Protein AF-A0A2N2GPZ7-F1 (afdb_monomer)

Mean predicted aligned error: 5.16 Å

pLDDT: mean 90.4, std 8.13, range [56.34, 96.94]

Secondary structure (DSSP, 8-state):
-HHHHHHT-TT-----S-EEEEE-SGGG-STTHHHHHHHHHTTS--SS-EEEEEE-SSTTTHHHHHHHHHHHHH--

Sequence (76 aa):
SLQDVLHSSDKIPKIAKPIPIVLAGGTALPTGFKEHFEKALKEFNLPIEISEVRIAEDPLNTTAKGAMVMALSEEI

Structure (mmCIF, N/CA/C/O backbone):
data_AF-A0A2N2GPZ7-F1
#
_entry.id   AF-A0A2N2GPZ7-F1
#
loop_
_atom_site.group_PDB
_atom_site.id
_atom_site.type_symbol
_atom_site.label_atom_id
_atom_site.label_alt_id
_atom_site.label_comp_id
_atom_site.label_asym_id
_atom_site.label_entity_id
_atom_site.label_seq_id
_atom_site.pdbx_PDB_ins_code
_atom_site.Cartn_x
_atom_site.Cartn_y
_atom_site.Cartn_z
_atom_site.occupancy
_atom_site.B_iso_or_equiv
_atom_site.auth_seq_id
_atom_site.auth_comp_id
_atom_site.auth_asym_id
_atom_site.auth_atom_id
_atom_site.pdbx_PDB_model_num
ATOM 1 N N . SER A 1 1 ? -18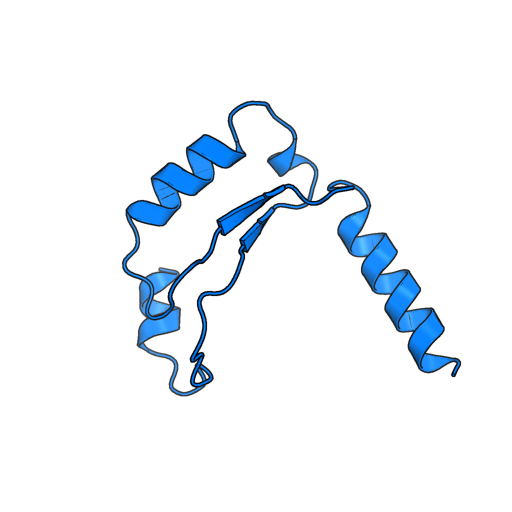.129 9.435 0.379 1.00 78.12 1 SER A N 1
ATOM 2 C CA . SER A 1 1 ? -16.739 9.262 0.859 1.00 78.12 1 SER A CA 1
ATOM 3 C C . SER A 1 1 ? -16.388 7.771 0.863 1.00 78.12 1 SER A C 1
ATOM 5 O O . SER A 1 1 ? -17.285 6.972 0.615 1.00 78.12 1 SER A O 1
ATOM 7 N N . LEU A 1 2 ? -15.125 7.367 1.076 1.00 80.06 2 LEU A N 1
ATOM 8 C CA . LEU A 1 2 ? -14.723 5.944 1.032 1.00 80.06 2 LEU A CA 1
ATOM 9 C C . LEU A 1 2 ? -15.552 5.068 1.989 1.00 80.06 2 LEU A C 1
ATOM 11 O O . LEU A 1 2 ? -16.043 4.016 1.593 1.00 80.06 2 LEU A O 1
ATOM 15 N N . GLN A 1 3 ? -15.752 5.542 3.220 1.00 82.62 3 GLN A N 1
ATOM 16 C CA . GLN A 1 3 ? -16.589 4.884 4.225 1.00 82.62 3 GLN A CA 1
ATOM 17 C C . GLN A 1 3 ? -18.022 4.637 3.722 1.00 82.62 3 GLN A C 1
ATOM 19 O O . GLN A 1 3 ? -18.515 3.522 3.842 1.00 82.62 3 GLN A O 1
ATOM 24 N N . ASP A 1 4 ? -18.666 5.623 3.085 1.00 84.06 4 ASP A N 1
ATOM 25 C CA . ASP A 1 4 ? -20.062 5.497 2.635 1.00 84.06 4 ASP A CA 1
ATOM 26 C C . ASP A 1 4 ? -20.204 4.449 1.524 1.00 84.06 4 ASP A C 1
ATOM 28 O O . ASP A 1 4 ? -21.166 3.685 1.495 1.00 84.06 4 ASP A O 1
ATOM 32 N N . VAL A 1 5 ? -19.227 4.394 0.611 1.00 85.38 5 VAL A N 1
ATOM 33 C CA . VAL A 1 5 ? -19.210 3.423 -0.495 1.00 85.38 5 VAL A CA 1
ATOM 34 C C . VAL A 1 5 ? -19.023 2.005 0.031 1.00 85.38 5 VAL A C 1
ATOM 36 O O . VAL A 1 5 ? -19.653 1.077 -0.469 1.00 85.38 5 VAL A O 1
ATOM 39 N N . LEU A 1 6 ? -18.180 1.830 1.049 1.00 83.19 6 LEU A N 1
ATOM 40 C CA . LEU A 1 6 ? -17.986 0.523 1.661 1.00 83.19 6 LEU A CA 1
ATOM 41 C C . LEU A 1 6 ? -19.230 0.098 2.457 1.00 83.19 6 LEU A C 1
ATOM 43 O O . LEU A 1 6 ? -19.727 -1.000 2.249 1.00 83.19 6 LEU A O 1
ATOM 47 N N . HIS A 1 7 ? -19.802 0.968 3.291 1.00 83.38 7 HIS A N 1
ATOM 48 C CA . HIS A 1 7 ? -21.000 0.629 4.077 1.00 83.38 7 HIS A CA 1
ATOM 49 C C . HIS A 1 7 ? -22.241 0.333 3.227 1.00 83.38 7 HIS A C 1
ATOM 51 O O . HIS A 1 7 ? -23.062 -0.488 3.622 1.00 83.38 7 HIS A O 1
ATOM 57 N N . SER A 1 8 ? -22.393 0.985 2.073 1.00 83.31 8 SER A N 1
ATOM 58 C CA . SER A 1 8 ? -23.561 0.806 1.194 1.00 83.31 8 SER A CA 1
ATOM 59 C C . SER A 1 8 ? -23.437 -0.348 0.195 1.00 83.31 8 SER A C 1
ATOM 61 O O . SER A 1 8 ? -24.397 -0.646 -0.513 1.00 83.31 8 SER A O 1
ATOM 63 N N . SER A 1 9 ? -22.269 -0.988 0.093 1.00 79.56 9 SER A N 1
ATOM 64 C CA . SER A 1 9 ? -22.042 -2.043 -0.892 1.00 79.56 9 SER A CA 1
ATOM 65 C C . SER A 1 9 ? -22.398 -3.419 -0.334 1.00 79.56 9 SER A C 1
ATOM 67 O O . SER A 1 9 ? -21.646 -4.010 0.440 1.00 79.56 9 SER A O 1
ATOM 69 N N . ASP A 1 10 ? -23.478 -4.005 -0.849 1.00 75.06 10 ASP A N 1
ATOM 70 C CA . ASP A 1 10 ? -23.877 -5.392 -0.557 1.00 75.06 10 ASP A CA 1
ATOM 71 C C . ASP A 1 10 ? -22.876 -6.441 -1.085 1.00 75.06 10 ASP A C 1
ATOM 73 O O . ASP A 1 10 ? -23.003 -7.637 -0.819 1.00 75.06 10 ASP A O 1
ATOM 77 N N . LYS A 1 11 ? -21.875 -6.009 -1.865 1.00 78.56 11 LYS A N 1
ATOM 78 C CA . LYS A 1 11 ? -20.850 -6.874 -2.465 1.00 78.56 11 LYS A CA 1
ATOM 79 C C . LYS A 1 11 ? -19.589 -7.001 -1.616 1.00 78.56 11 LYS A C 1
ATOM 81 O O . LYS A 1 11 ? -18.627 -7.604 -2.091 1.00 78.56 11 LYS A O 1
ATOM 86 N N . ILE A 1 12 ? -19.550 -6.439 -0.403 1.00 74.81 12 ILE A N 1
ATOM 87 C CA . ILE A 1 12 ? -18.403 -6.652 0.484 1.00 74.81 12 ILE A CA 1
ATOM 88 C C . ILE A 1 12 ? -18.337 -8.142 0.859 1.00 74.81 12 ILE A C 1
ATOM 90 O O . ILE A 1 12 ? -19.280 -8.668 1.457 1.00 74.81 12 ILE A O 1
ATOM 94 N N . PRO A 1 13 ? -17.242 -8.850 0.515 1.00 72.19 13 PRO A N 1
ATOM 95 C CA . PRO A 1 13 ? -17.061 -10.235 0.924 1.00 72.19 13 PRO A CA 1
ATOM 96 C C . PRO A 1 13 ? -17.090 -10.339 2.448 1.00 72.19 13 PRO A C 1
ATOM 98 O O . PRO A 1 13 ? -16.637 -9.434 3.145 1.00 72.19 13 PRO A O 1
ATOM 101 N N . LYS A 1 14 ? -17.559 -11.464 2.994 1.00 73.75 14 LYS A N 1
ATOM 102 C CA . LYS A 1 14 ? -17.421 -11.731 4.432 1.00 73.75 14 LYS A CA 1
ATOM 103 C C . LYS A 1 14 ? -15.946 -11.968 4.758 1.00 73.75 14 LYS A C 1
ATOM 105 O O . LYS A 1 14 ? -15.454 -13.092 4.678 1.00 73.75 14 LYS A O 1
ATOM 110 N N . ILE A 1 15 ? -15.235 -10.896 5.085 1.00 79.44 15 ILE A N 1
ATOM 111 C CA . ILE A 1 15 ? -13.826 -10.935 5.457 1.00 79.44 15 ILE A CA 1
ATOM 112 C C . ILE A 1 15 ? -13.743 -11.322 6.936 1.00 79.44 15 ILE A C 1
ATOM 114 O O . ILE A 1 15 ? -14.047 -10.529 7.817 1.00 79.44 15 ILE A O 1
ATOM 118 N N . ALA A 1 16 ? -13.353 -12.568 7.206 1.00 78.38 16 ALA A N 1
ATOM 119 C CA . ALA A 1 16 ? -13.243 -13.091 8.570 1.00 78.38 16 ALA A CA 1
ATOM 120 C C . ALA A 1 16 ? -11.919 -12.733 9.271 1.00 78.38 16 ALA A C 1
ATOM 122 O O . ALA A 1 16 ? -11.766 -13.011 10.457 1.00 78.38 16 ALA A O 1
ATOM 123 N N . LYS A 1 17 ? -10.935 -12.195 8.539 1.00 88.81 17 LYS A N 1
ATOM 124 C CA . LYS A 1 17 ? -9.594 -11.895 9.055 1.00 88.81 17 LYS A CA 1
ATOM 125 C C . LYS A 1 17 ? -9.202 -10.456 8.722 1.00 88.81 17 LYS A C 1
ATOM 127 O O . LYS A 1 17 ? -9.450 -10.051 7.589 1.00 88.81 17 LYS A O 1
ATOM 132 N N . PRO A 1 18 ? -8.540 -9.730 9.638 1.00 90.75 18 PRO A N 1
ATOM 133 C CA . PRO A 1 18 ? -7.994 -8.413 9.339 1.00 90.75 18 PRO A CA 1
ATOM 134 C C . PRO A 1 18 ? -7.113 -8.429 8.084 1.00 90.75 18 PRO A C 1
ATOM 136 O O . PRO A 1 18 ? -6.327 -9.362 7.897 1.00 90.75 18 PRO A O 1
ATOM 139 N N . ILE A 1 19 ? -7.242 -7.412 7.228 1.00 91.94 19 ILE A N 1
ATOM 140 C CA . ILE A 1 19 ? -6.503 -7.323 5.959 1.00 91.94 19 ILE A CA 1
ATOM 141 C C . ILE A 1 19 ? -5.399 -6.259 6.012 1.00 91.94 19 ILE A C 1
ATOM 143 O O . ILE A 1 19 ? -5.595 -5.205 6.618 1.00 91.94 19 ILE A O 1
ATOM 147 N N . PRO A 1 20 ? -4.244 -6.484 5.367 1.00 94.38 20 PRO A N 1
ATOM 148 C CA . PRO A 1 20 ? -3.195 -5.476 5.294 1.00 94.38 20 PRO A CA 1
ATOM 149 C C . PRO A 1 20 ? -3.503 -4.430 4.216 1.00 94.38 20 PRO A C 1
ATOM 151 O O . PRO A 1 20 ? -4.055 -4.749 3.160 1.00 94.38 20 PRO A O 1
ATOM 154 N N . ILE A 1 21 ? -3.061 -3.192 4.439 1.00 95.25 21 ILE A N 1
ATOM 155 C CA . ILE A 1 21 ? -2.990 -2.146 3.412 1.00 95.25 21 ILE A CA 1
ATOM 156 C C . ILE A 1 21 ? -1.534 -1.982 2.983 1.00 95.25 21 ILE A C 1
ATOM 158 O O . ILE A 1 21 ? -0.642 -1.776 3.807 1.00 95.25 21 ILE A O 1
ATOM 162 N N . VAL A 1 22 ? -1.295 -2.043 1.674 1.00 96.25 22 VAL A N 1
ATOM 163 C CA . VAL A 1 22 ? 0.040 -1.884 1.090 1.00 96.25 22 VAL A CA 1
ATOM 164 C C . VAL A 1 22 ? 0.107 -0.570 0.321 1.00 96.25 22 VAL A C 1
ATOM 166 O O . VAL A 1 22 ? -0.649 -0.360 -0.624 1.00 96.25 22 VAL A O 1
ATOM 169 N N . LEU A 1 23 ? 1.021 0.310 0.725 1.00 96.88 23 LEU A N 1
ATOM 170 C CA . LEU A 1 23 ? 1.284 1.589 0.074 1.00 96.88 23 LEU A CA 1
ATOM 171 C C . LEU A 1 23 ? 2.341 1.403 -1.019 1.00 96.88 23 LEU A C 1
ATOM 173 O O . LEU A 1 23 ? 3.438 0.908 -0.755 1.00 96.88 23 LEU A O 1
ATOM 177 N N . ALA A 1 24 ? 2.016 1.820 -2.239 1.00 96.38 24 ALA A N 1
ATOM 178 C CA . ALA A 1 24 ? 2.902 1.756 -3.398 1.00 96.38 24 ALA A CA 1
ATOM 179 C C . ALA A 1 24 ? 2.899 3.087 -4.171 1.00 96.38 24 ALA A C 1
ATOM 181 O O . ALA A 1 24 ? 2.099 3.983 -3.895 1.00 96.38 24 ALA A O 1
ATOM 182 N N . GLY A 1 25 ? 3.793 3.205 -5.154 1.00 95.50 25 GLY A N 1
ATOM 183 C CA . GLY A 1 25 ? 3.993 4.408 -5.958 1.00 95.50 25 GLY A CA 1
ATOM 184 C C . GLY A 1 25 ? 4.952 5.420 -5.326 1.00 95.50 2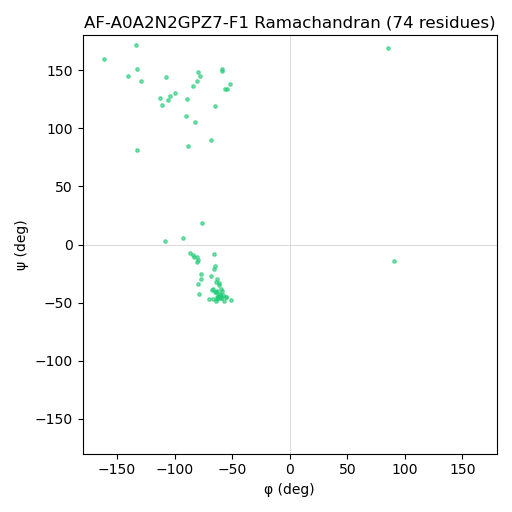5 GLY A C 1
ATOM 185 O O . GLY A 1 25 ? 5.338 5.316 -4.162 1.00 95.50 25 GLY A O 1
ATOM 186 N N . GLY A 1 26 ? 5.343 6.429 -6.110 1.00 95.31 26 GLY A N 1
ATOM 187 C CA . GLY A 1 26 ? 6.317 7.441 -5.679 1.00 95.31 26 GLY A CA 1
ATOM 188 C C . GLY A 1 26 ? 5.847 8.293 -4.498 1.00 95.31 26 GLY A C 1
ATOM 189 O O . GLY A 1 26 ? 6.659 8.694 -3.672 1.00 95.31 26 GLY A O 1
ATOM 190 N N . THR A 1 27 ? 4.537 8.509 -4.362 1.00 94.56 27 THR A N 1
ATOM 191 C CA . THR A 1 27 ? 3.945 9.270 -3.249 1.00 94.56 27 THR A CA 1
ATOM 192 C C . THR A 1 27 ? 4.122 8.582 -1.896 1.00 94.56 27 THR A C 1
ATOM 194 O O . THR A 1 27 ? 4.076 9.257 -0.877 1.00 94.56 27 THR A O 1
ATOM 197 N N . ALA A 1 28 ? 4.367 7.268 -1.870 1.00 95.31 28 ALA A N 1
ATOM 198 C CA . ALA A 1 28 ? 4.612 6.530 -0.635 1.00 95.31 28 ALA A CA 1
ATOM 199 C C . ALA A 1 28 ? 6.058 6.653 -0.111 1.00 95.31 28 ALA A C 1
ATOM 201 O O . ALA A 1 28 ? 6.328 6.221 1.006 1.00 95.31 28 ALA A O 1
ATOM 202 N N . LEU A 1 29 ? 6.985 7.212 -0.903 1.00 94.38 29 LEU A N 1
ATOM 203 C CA . LEU A 1 29 ? 8.416 7.287 -0.574 1.00 94.38 29 LEU A CA 1
ATOM 204 C C . LEU A 1 29 ? 8.834 8.401 0.398 1.00 94.38 29 LEU A C 1
ATOM 206 O O . LEU A 1 29 ? 9.799 8.179 1.131 1.00 94.38 29 LEU A O 1
ATOM 210 N N . PRO A 1 30 ? 8.210 9.596 0.413 1.00 96.38 30 PRO A N 1
ATOM 211 C CA . PRO A 1 30 ? 8.583 10.629 1.366 1.00 96.38 30 PRO A CA 1
ATOM 212 C C . PRO A 1 30 ? 8.479 10.130 2.810 1.00 96.38 30 PRO A C 1
ATOM 214 O O . PRO A 1 30 ? 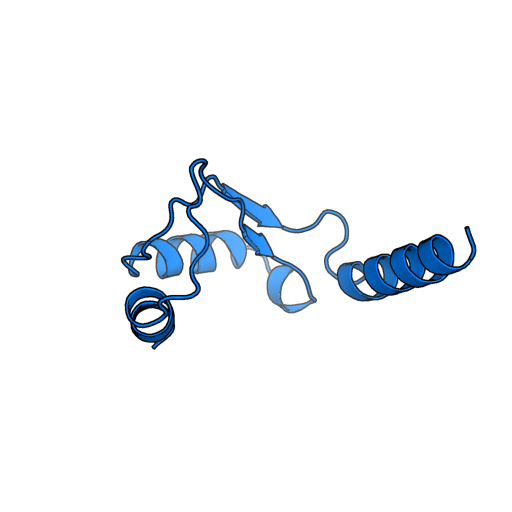7.473 9.543 3.215 1.00 96.38 30 PRO A O 1
ATOM 217 N N . THR A 1 31 ? 9.515 10.407 3.603 1.00 94.69 31 THR A N 1
ATOM 218 C CA . THR A 1 31 ? 9.548 10.083 5.032 1.00 94.69 31 THR A CA 1
ATOM 219 C C . THR A 1 31 ? 8.330 10.670 5.745 1.00 94.69 31 THR A C 1
ATOM 221 O O . THR A 1 31 ? 7.998 11.839 5.550 1.00 94.69 31 THR A O 1
ATOM 224 N N . GLY A 1 32 ? 7.670 9.870 6.583 1.00 94.88 32 GLY A N 1
ATOM 225 C CA . GLY A 1 32 ? 6.471 10.281 7.314 1.00 94.88 32 GLY A CA 1
ATOM 226 C C . GLY A 1 32 ? 5.157 10.002 6.582 1.00 94.88 32 GLY A C 1
ATOM 227 O O . GLY A 1 32 ? 4.099 10.057 7.208 1.00 94.88 32 GLY A O 1
ATOM 228 N N . PHE A 1 33 ? 5.171 9.700 5.274 1.00 96.75 33 PHE A N 1
ATOM 229 C CA . PHE A 1 33 ? 3.932 9.493 4.514 1.00 96.75 33 PHE A CA 1
ATOM 230 C C . PHE A 1 33 ? 3.090 8.346 5.081 1.00 96.75 33 PHE A C 1
ATOM 232 O O . PHE A 1 33 ? 1.881 8.499 5.254 1.00 96.75 33 PHE A O 1
ATOM 239 N N . LYS A 1 34 ? 3.729 7.217 5.409 1.00 96.19 34 LYS A N 1
ATOM 240 C CA . LYS A 1 34 ? 3.056 6.065 6.019 1.00 96.19 34 LYS A CA 1
ATOM 241 C C . LYS A 1 34 ? 2.365 6.465 7.320 1.00 96.19 34 LYS A C 1
ATOM 243 O O . LYS A 1 34 ? 1.192 6.158 7.498 1.00 96.19 34 LYS A O 1
ATOM 248 N N . GLU A 1 35 ? 3.062 7.173 8.202 1.00 96.19 35 GLU A N 1
ATOM 249 C CA . GLU A 1 35 ? 2.549 7.588 9.509 1.00 96.19 35 GLU A CA 1
ATOM 250 C C . GLU A 1 35 ? 1.384 8.576 9.357 1.00 96.19 35 GLU A C 1
ATOM 252 O O . GLU A 1 35 ? 0.373 8.478 10.057 1.00 96.19 35 GLU A O 1
ATOM 257 N N . HIS A 1 36 ? 1.496 9.509 8.407 1.00 95.88 36 HIS A N 1
ATOM 258 C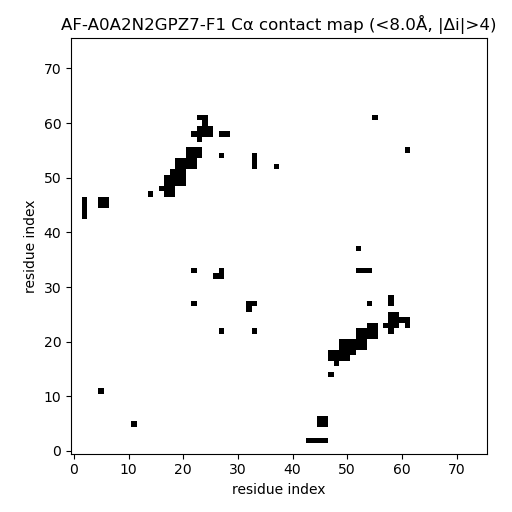 CA . HIS A 1 36 ? 0.420 10.434 8.059 1.00 95.88 36 HIS A CA 1
ATOM 259 C C . HIS A 1 36 ? -0.812 9.701 7.521 1.00 95.88 36 HIS A C 1
ATOM 261 O O . HIS A 1 36 ? -1.932 10.000 7.941 1.00 95.88 36 HIS A O 1
ATOM 267 N N . PHE A 1 37 ? -0.612 8.721 6.640 1.00 96.00 37 PHE A N 1
ATOM 268 C CA . PHE A 1 37 ? -1.686 7.889 6.113 1.00 96.00 37 PHE A CA 1
ATOM 269 C C . PHE A 1 37 ? -2.350 7.062 7.219 1.00 96.00 37 PHE A C 1
ATOM 271 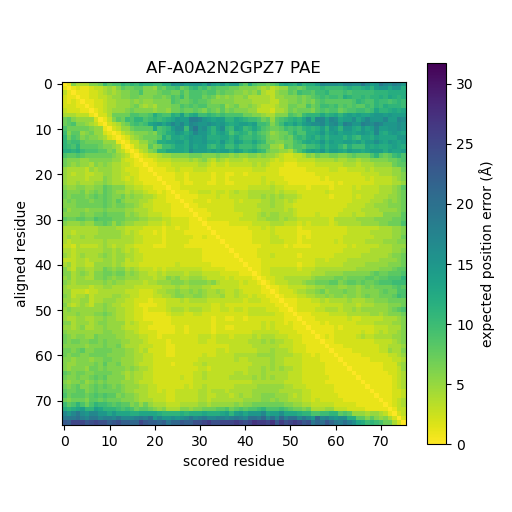O O . PHE A 1 37 ? -3.572 7.062 7.329 1.00 96.00 37 PHE A O 1
ATOM 278 N N . GLU A 1 38 ? -1.568 6.407 8.081 1.00 95.44 38 GLU A N 1
ATOM 279 C CA . GLU A 1 38 ? -2.072 5.635 9.224 1.00 95.44 38 GLU A CA 1
ATOM 280 C C . GLU A 1 38 ? -2.900 6.496 10.179 1.00 95.44 38 GLU A C 1
ATOM 282 O O . GLU A 1 38 ? -3.928 6.045 10.685 1.00 95.44 38 GLU A O 1
ATOM 287 N N . LYS A 1 39 ? -2.475 7.740 10.429 1.00 95.38 39 LYS A N 1
ATOM 288 C CA . LYS A 1 39 ? -3.227 8.679 11.264 1.00 95.38 39 LYS A CA 1
ATOM 289 C C . LYS A 1 39 ? -4.571 9.033 10.630 1.00 95.38 39 LYS A C 1
ATOM 291 O O . LYS A 1 39 ? -5.583 8.940 11.315 1.00 95.38 39 LYS A O 1
ATOM 296 N N . ALA A 1 40 ? -4.579 9.381 9.344 1.00 94.00 40 ALA A N 1
ATOM 297 C CA . ALA A 1 40 ? -5.808 9.697 8.621 1.00 94.00 40 ALA A CA 1
ATOM 298 C C . ALA A 1 40 ? -6.750 8.485 8.540 1.00 94.00 40 ALA A C 1
ATOM 300 O O . ALA A 1 40 ? -7.953 8.623 8.718 1.00 94.00 40 ALA A O 1
ATOM 301 N N . LEU A 1 41 ? -6.210 7.281 8.328 1.00 93.12 41 LEU A N 1
ATOM 302 C CA . LEU A 1 41 ? -6.992 6.050 8.234 1.00 93.12 41 LEU A CA 1
ATOM 303 C C . LEU A 1 41 ? -7.795 5.771 9.512 1.00 93.12 41 LEU A C 1
ATOM 305 O O . LEU A 1 41 ? -8.940 5.340 9.425 1.00 93.12 41 LEU A O 1
ATOM 309 N N . LYS A 1 42 ? -7.220 6.056 10.688 1.00 91.12 42 LYS A N 1
ATOM 310 C CA . LYS A 1 42 ? -7.882 5.871 11.993 1.00 91.12 42 LYS A CA 1
ATOM 311 C C . LYS A 1 42 ? -9.104 6.768 12.198 1.00 91.12 42 LYS A C 1
ATOM 313 O O . LYS A 1 42 ? -9.906 6.487 13.082 1.00 91.12 42 LYS A O 1
ATOM 318 N N . GLU A 1 43 ? -9.244 7.836 11.417 1.00 91.88 43 GLU A N 1
ATOM 319 C CA . GLU A 1 43 ? -10.403 8.731 11.479 1.00 91.88 43 GLU A CA 1
ATOM 320 C C . GLU A 1 43 ? -11.623 8.148 10.739 1.00 91.88 43 GLU A C 1
ATOM 322 O O . GLU A 1 43 ? -12.742 8.622 10.934 1.00 91.88 43 GLU A O 1
ATOM 327 N N . PHE A 1 44 ? -11.437 7.097 9.928 1.00 89.06 44 PHE A N 1
ATOM 328 C CA . PHE A 1 44 ? -12.508 6.438 9.181 1.00 89.06 44 PHE A CA 1
ATOM 329 C C . PHE A 1 44 ? -12.989 5.162 9.878 1.00 89.06 44 PHE A C 1
ATOM 331 O O . PHE A 1 44 ? -12.208 4.261 10.179 1.00 89.06 44 PHE A O 1
ATOM 338 N N . ASN A 1 45 ? -14.308 5.037 10.046 1.00 87.00 45 ASN A N 1
ATOM 339 C CA . ASN A 1 45 ? -14.929 3.812 10.548 1.00 87.00 45 ASN A CA 1
ATOM 340 C C . ASN A 1 45 ? -15.250 2.859 9.386 1.00 87.00 45 ASN A C 1
ATOM 342 O O . ASN A 1 45 ? -16.353 2.882 8.831 1.00 87.00 45 ASN A O 1
ATOM 346 N N . LEU A 1 46 ? -14.263 2.064 8.974 1.00 87.62 46 LEU A N 1
ATOM 347 C CA . LEU A 1 46 ? -14.403 1.107 7.875 1.00 87.62 46 LEU A CA 1
ATOM 348 C C . LEU A 1 46 ? -15.152 -0.162 8.333 1.00 87.62 46 LEU A C 1
ATOM 350 O O . LEU A 1 46 ? -14.927 -0.625 9.448 1.00 87.62 46 LEU A O 1
ATOM 354 N N . PRO A 1 47 ? -15.984 -0.792 7.480 1.00 86.12 47 PRO A N 1
ATOM 355 C CA . PRO A 1 47 ? -16.681 -2.048 7.800 1.00 86.12 47 PRO A CA 1
ATOM 356 C C . PRO A 1 47 ? -15.769 -3.293 7.745 1.00 86.12 47 PRO A C 1
ATOM 358 O O . PRO A 1 47 ? -16.251 -4.413 7.595 1.00 86.12 47 PRO A O 1
ATOM 361 N N . ILE A 1 48 ? -14.449 -3.102 7.809 1.00 87.19 48 ILE A N 1
ATOM 362 C CA . ILE A 1 48 ? -13.423 -4.142 7.713 1.00 87.19 48 ILE A CA 1
ATOM 363 C C . ILE A 1 48 ? -12.300 -3.847 8.705 1.00 87.19 48 ILE A C 1
ATOM 365 O O . ILE A 1 48 ? -11.935 -2.691 8.923 1.00 87.19 48 ILE A O 1
ATOM 369 N N . GLU A 1 49 ? -11.722 -4.899 9.276 1.00 89.75 49 GLU A N 1
ATOM 370 C CA . GLU A 1 49 ? -10.563 -4.771 10.156 1.00 89.75 49 GLU A CA 1
ATOM 371 C C . GLU A 1 49 ? -9.268 -4.707 9.339 1.00 89.75 49 GLU A C 1
ATOM 373 O O . GLU A 1 49 ? -9.071 -5.481 8.398 1.00 89.75 49 GLU A O 1
ATOM 378 N N . ILE A 1 50 ? -8.370 -3.792 9.711 1.00 92.62 50 ILE A N 1
ATOM 379 C CA . ILE A 1 50 ? -7.065 -3.609 9.067 1.00 92.62 50 ILE A CA 1
ATOM 380 C C . ILE A 1 50 ? -5.972 -4.168 9.982 1.00 92.62 50 ILE A C 1
ATOM 382 O O . ILE A 1 50 ? -5.879 -3.762 11.139 1.00 92.62 50 ILE A O 1
ATOM 386 N N . SER A 1 51 ? -5.143 -5.091 9.481 1.00 94.38 51 SER A N 1
ATOM 387 C CA . SER A 1 51 ? -4.061 -5.709 10.267 1.00 94.38 51 SER A CA 1
ATOM 388 C C . SER A 1 51 ? -2.837 -4.807 10.401 1.00 94.38 51 SER A C 1
ATOM 390 O O . SER A 1 51 ? -2.234 -4.727 11.466 1.00 94.38 51 SER A O 1
ATOM 392 N N . GLU A 1 52 ? -2.448 -4.152 9.310 1.00 95.25 52 GLU A N 1
ATOM 393 C CA . GLU A 1 52 ? -1.271 -3.291 9.236 1.00 95.25 52 GLU A CA 1
ATOM 394 C C . GLU A 1 52 ? -1.364 -2.346 8.035 1.00 95.25 52 GLU A C 1
ATOM 396 O O . GLU A 1 52 ? -2.068 -2.621 7.058 1.00 95.25 52 GLU A O 1
ATOM 401 N N . VAL A 1 53 ? -0.593 -1.261 8.086 1.00 96.75 53 VAL A N 1
ATOM 402 C CA . VAL A 1 53 ? -0.233 -0.475 6.907 1.00 96.75 53 VAL A CA 1
ATOM 403 C C . VAL A 1 53 ? 1.263 -0.646 6.690 1.00 96.75 53 VAL A C 1
ATOM 405 O O . VAL A 1 53 ? 2.064 -0.387 7.587 1.00 96.75 53 VAL A O 1
ATOM 408 N N . ARG A 1 54 ? 1.665 -1.063 5.493 1.00 96.25 54 ARG A N 1
ATOM 409 C CA . ARG A 1 54 ? 3.080 -1.233 5.145 1.00 96.25 54 ARG A CA 1
ATOM 410 C C . ARG A 1 54 ? 3.398 -0.606 3.802 1.00 96.25 54 ARG A C 1
ATOM 412 O O . ARG A 1 54 ? 2.549 -0.547 2.918 1.00 96.25 54 ARG A O 1
ATOM 419 N N . ILE A 1 55 ? 4.638 -0.168 3.636 1.00 96.69 55 ILE A N 1
ATOM 420 C CA . ILE A 1 55 ? 5.153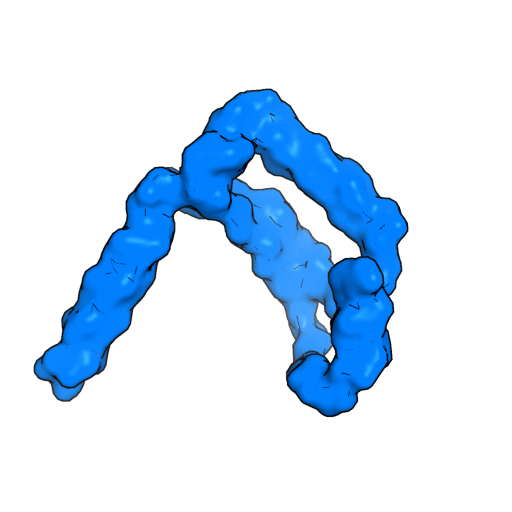 0.242 2.329 1.00 96.69 55 ILE A CA 1
ATOM 421 C C . ILE A 1 55 ? 5.550 -1.028 1.564 1.00 96.69 55 ILE A C 1
ATOM 423 O O . ILE A 1 55 ? 6.037 -1.995 2.156 1.00 96.69 55 ILE A O 1
ATOM 427 N N . ALA A 1 56 ? 5.277 -1.068 0.261 1.00 96.94 56 ALA A N 1
ATOM 428 C CA . ALA A 1 56 ? 5.744 -2.147 -0.599 1.00 96.94 56 ALA A CA 1
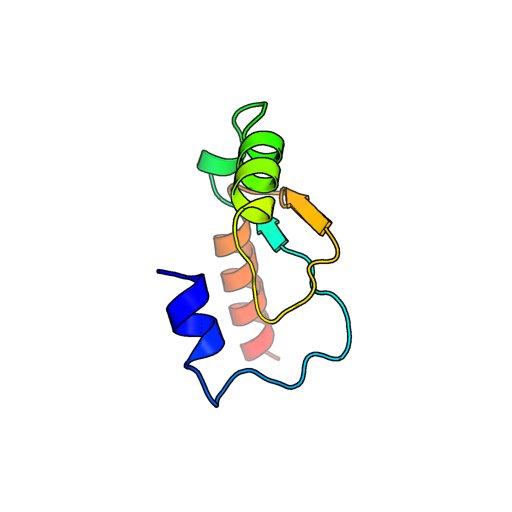ATOM 429 C C . ALA A 1 56 ? 7.281 -2.243 -0.573 1.00 96.94 56 ALA A C 1
ATOM 431 O O . ALA A 1 56 ? 7.966 -1.241 -0.411 1.00 96.94 56 ALA A O 1
ATOM 432 N N . GLU A 1 57 ? 7.832 -3.439 -0.773 1.00 94.88 57 GLU A N 1
ATOM 433 C CA . GLU A 1 57 ? 9.291 -3.633 -0.824 1.00 94.88 57 GLU A CA 1
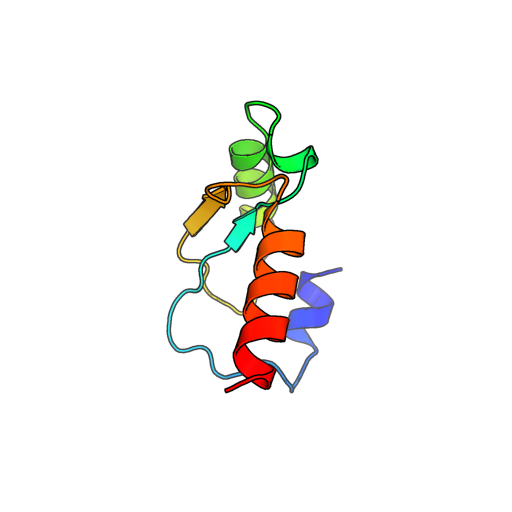ATOM 434 C C . GLU A 1 57 ? 9.936 -2.839 -1.971 1.00 94.88 57 GLU A C 1
ATOM 436 O O . GLU A 1 57 ? 11.024 -2.290 -1.830 1.00 94.88 57 GLU A O 1
ATOM 441 N N . ASP A 1 58 ? 9.222 -2.722 -3.093 1.00 95.56 58 ASP A N 1
ATOM 442 C CA . ASP A 1 58 ? 9.623 -1.921 -4.244 1.00 95.56 58 ASP A CA 1
ATOM 443 C C . ASP A 1 58 ? 8.449 -1.051 -4.730 1.00 95.56 58 ASP A C 1
ATOM 445 O O . ASP A 1 58 ? 7.728 -1.426 -5.669 1.00 95.56 58 ASP A O 1
ATOM 449 N N . PRO A 1 59 ? 8.200 0.101 -4.076 1.00 95.50 59 PRO A N 1
ATOM 450 C CA . PRO A 1 59 ? 7.021 0.927 -4.333 1.00 95.50 59 PRO A CA 1
ATOM 451 C C . PRO A 1 59 ? 6.939 1.453 -5.764 1.00 95.50 59 PRO A C 1
ATOM 453 O O . PRO A 1 59 ? 5.838 1.594 -6.293 1.00 95.50 59 PRO A O 1
ATOM 456 N N . LEU A 1 60 ? 8.081 1.733 -6.399 1.00 96.88 60 LEU A N 1
ATOM 457 C CA . LEU A 1 60 ? 8.129 2.322 -7.739 1.00 96.88 60 LEU A CA 1
ATOM 458 C C . LEU A 1 60 ? 7.840 1.304 -8.840 1.00 96.88 60 LEU A C 1
ATOM 460 O O . LEU A 1 60 ? 7.281 1.674 -9.870 1.00 96.88 60 LEU A O 1
ATOM 464 N N . ASN A 1 61 ? 8.166 0.030 -8.614 1.00 96.50 61 ASN A N 1
ATOM 465 C CA . ASN A 1 61 ? 7.991 -1.015 -9.621 1.00 96.50 61 ASN A CA 1
ATOM 466 C C . ASN A 1 61 ? 6.848 -1.990 -9.303 1.00 96.50 61 ASN A C 1
ATOM 468 O O . ASN A 1 61 ? 6.636 -2.928 -10.067 1.00 96.50 61 ASN A O 1
ATOM 472 N N . THR A 1 62 ? 6.096 -1.788 -8.212 1.00 96.31 62 THR A N 1
ATOM 473 C CA . THR A 1 62 ? 5.023 -2.705 -7.767 1.00 96.31 62 THR A CA 1
ATOM 474 C C . THR A 1 62 ? 4.035 -3.029 -8.896 1.00 96.31 62 THR A C 1
ATOM 476 O O . THR A 1 62 ? 3.755 -4.198 -9.152 1.00 96.31 62 THR A O 1
ATOM 479 N N . THR A 1 63 ? 3.558 -2.013 -9.623 1.00 95.06 63 THR A N 1
ATOM 480 C CA . THR A 1 63 ? 2.595 -2.199 -10.722 1.00 95.06 63 THR A CA 1
ATOM 481 C C . THR A 1 63 ? 3.197 -2.965 -11.899 1.00 95.06 63 THR A C 1
ATOM 483 O O . THR A 1 63 ? 2.587 -3.913 -12.387 1.00 95.06 63 THR A O 1
ATOM 486 N N . ALA A 1 64 ? 4.403 -2.589 -12.341 1.00 96.69 64 ALA A N 1
ATOM 487 C CA . ALA A 1 64 ? 5.071 -3.236 -13.471 1.00 96.69 64 ALA A CA 1
ATOM 488 C C . ALA A 1 64 ? 5.407 -4.705 -13.165 1.00 96.69 64 ALA A C 1
ATOM 490 O O . ALA A 1 64 ? 5.174 -5.579 -13.996 1.00 96.69 64 ALA A O 1
ATOM 491 N N . LYS A 1 65 ? 5.876 -4.986 -11.943 1.00 95.88 65 LYS A N 1
ATOM 492 C CA . LYS A 1 65 ? 6.117 -6.349 -11.451 1.00 95.88 65 LYS A CA 1
ATOM 493 C C . LYS A 1 65 ? 4.838 -7.182 -11.453 1.00 95.88 65 LYS A C 1
ATOM 495 O O . LYS A 1 65 ? 4.858 -8.302 -11.947 1.00 95.88 65 LYS A O 1
ATOM 500 N N . GLY A 1 66 ? 3.729 -6.631 -10.956 1.00 94.69 66 GLY A N 1
ATOM 501 C CA . GLY A 1 66 ? 2.432 -7.312 -10.981 1.00 94.69 66 GLY A CA 1
ATOM 502 C C . GLY A 1 66 ? 1.979 -7.651 -12.402 1.00 94.69 66 GLY A C 1
ATOM 503 O O . GLY A 1 66 ? 1.602 -8.788 -12.670 1.00 94.69 66 GLY A O 1
ATOM 504 N N . ALA A 1 67 ? 2.091 -6.697 -13.330 1.00 96.50 67 ALA A N 1
ATOM 505 C CA . ALA A 1 67 ? 1.762 -6.922 -14.736 1.00 96.50 67 ALA A CA 1
ATOM 506 C C . ALA A 1 67 ? 2.639 -8.011 -15.378 1.00 96.50 67 ALA A C 1
ATOM 508 O O . ALA A 1 67 ? 2.122 -8.883 -16.071 1.00 96.50 67 ALA A O 1
ATOM 509 N N . MET A 1 68 ? 3.948 -8.001 -15.107 1.00 96.38 68 MET A N 1
ATOM 510 C CA . MET A 1 68 ? 4.877 -9.027 -15.588 1.00 96.38 68 MET A CA 1
ATOM 511 C C . MET A 1 68 ? 4.531 -10.419 -15.042 1.00 96.38 68 MET A C 1
ATOM 513 O O . MET A 1 68 ? 4.497 -11.375 -15.808 1.00 96.38 68 MET A O 1
ATOM 517 N N . VAL A 1 69 ? 4.246 -10.540 -13.740 1.00 96.56 69 VAL A N 1
ATOM 518 C CA . VAL A 1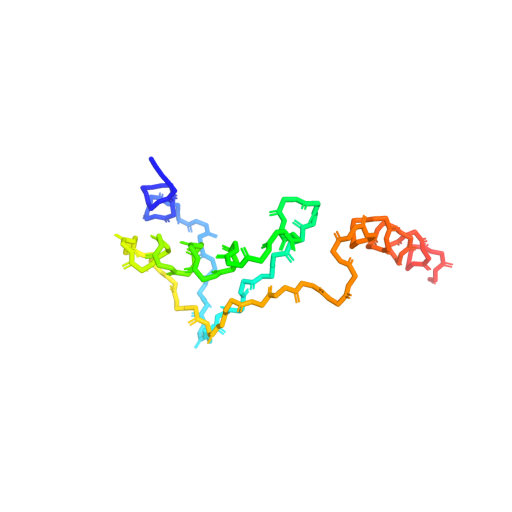 69 ? 3.854 -11.820 -13.121 1.00 96.56 69 VAL A CA 1
ATOM 519 C C . VAL A 1 69 ? 2.571 -12.361 -13.746 1.00 96.56 69 VAL A C 1
ATOM 521 O O . VAL A 1 69 ? 2.503 -13.550 -14.044 1.00 96.56 69 VAL A O 1
ATOM 524 N N . MET A 1 70 ? 1.577 -11.501 -13.982 1.00 96.50 70 MET A N 1
ATOM 525 C CA . MET A 1 70 ? 0.334 -11.913 -14.638 1.00 96.50 70 MET A CA 1
ATOM 526 C C . MET A 1 70 ? 0.580 -12.391 -16.069 1.00 96.50 70 MET A C 1
ATOM 528 O O . MET A 1 70 ? 0.095 -13.457 -16.426 1.00 96.50 70 MET A O 1
ATOM 532 N N . ALA A 1 71 ? 1.377 -11.662 -16.857 1.00 96.56 71 ALA A N 1
ATOM 533 C CA . ALA A 1 71 ? 1.714 -12.066 -18.222 1.00 96.56 71 ALA A CA 1
ATOM 534 C C . ALA A 1 71 ? 2.385 -13.450 -18.265 1.00 96.56 71 ALA A C 1
ATOM 536 O O . ALA A 1 71 ? 1.994 -14.293 -19.061 1.00 96.56 71 ALA A O 1
ATOM 537 N N . LEU A 1 72 ? 3.328 -13.708 -17.354 1.00 96.44 72 LEU A N 1
ATOM 538 C CA . LEU A 1 72 ? 3.984 -15.013 -17.234 1.00 96.44 72 LEU A CA 1
ATOM 539 C C . LEU A 1 72 ? 3.049 -16.120 -16.725 1.00 96.44 72 LEU A C 1
ATOM 541 O O . LEU A 1 72 ? 3.281 -17.286 -17.016 1.00 96.44 72 LEU A O 1
ATOM 545 N N . SER A 1 73 ? 2.016 -15.777 -15.951 1.00 95.31 73 SER A N 1
ATOM 546 C CA . SER A 1 73 ? 1.062 -16.760 -15.417 1.00 95.31 73 SER A CA 1
ATOM 547 C C . SER A 1 73 ? 0.054 -17.232 -16.466 1.00 95.31 73 SER A C 1
ATOM 549 O O . SER A 1 73 ? -0.460 -18.332 -16.334 1.00 95.31 73 SER A O 1
ATOM 551 N N . GLU A 1 74 ? -0.226 -16.417 -17.488 1.00 88.38 74 GLU A N 1
ATOM 552 C CA . GLU A 1 74 ? -1.091 -16.771 -18.628 1.00 88.38 74 GLU A CA 1
ATOM 553 C C . GLU A 1 74 ? -0.355 -17.615 -19.689 1.00 88.38 74 GLU A C 1
ATOM 555 O O . GLU A 1 74 ? -0.987 -18.211 -20.558 1.00 88.38 74 GLU A O 1
ATOM 560 N N . GLU A 1 75 ? 0.982 -17.661 -19.644 1.00 72.12 75 GLU A N 1
ATOM 561 C CA . GLU A 1 75 ? 1.808 -18.500 -20.529 1.00 72.12 75 GLU A CA 1
ATOM 562 C C . GLU A 1 75 ? 1.956 -19.954 -20.033 1.00 72.12 75 GLU A C 1
ATOM 564 O O . GLU A 1 75 ? 2.483 -20.793 -20.768 1.00 72.12 75 GLU A O 1
ATOM 569 N N . ILE A 1 76 ? 1.507 -20.254 -18.807 1.00 56.34 76 ILE A N 1
ATOM 570 C CA . ILE A 1 76 ? 1.557 -21.582 -18.163 1.00 56.34 76 ILE A CA 1
ATOM 571 C C . ILE A 1 76 ? 0.177 -22.237 -18.220 1.00 56.34 76 ILE A C 1
ATOM 573 O O . ILE A 1 76 ? 0.121 -23.437 -18.579 1.00 56.34 76 ILE A O 1
#

Foldseek 3Di:
DVQVVQVPDPPDPPDPDAAEAEAADPCCPDPCSQVVVVVVVVVHDHPGHHPYYYYDPHRHCVVVVVVVVVVVVVVD

Solvent-accessible surface area (backbone atoms only — not comparable to full-atom values): 4782 Å² total; per-residue (Å²): 104,74,52,56,57,57,71,71,40,90,77,64,71,92,74,90,64,60,41,72,44,73,42,56,39,72,81,50,64,53,88,62,39,63,61,54,50,54,56,57,53,70,76,54,82,57,96,63,58,70,66,47,80,43,72,44,97,50,27,81,48,47,66,62,52,52,53,51,52,50,58,58,58,75,76,109

Radius of gyration: 15.35 Å; Cα contacts (8 Å, |Δi|>4): 64; chains: 1; bounding box: 34×32×32 Å

Nearest PDB structures (foldseek):
  8ru2-assembly1_C  TM=7.937E-01  e=4.641E+00  Homo sapiens
  7cem-assembly1_B  TM=3.761E-01  e=1.054E+00  Escherichia coli K-12
  6acs-assembly1_B  TM=2.708E-01  e=9.736E+00  Acinetobacter baumannii